Protein AF-A0A2N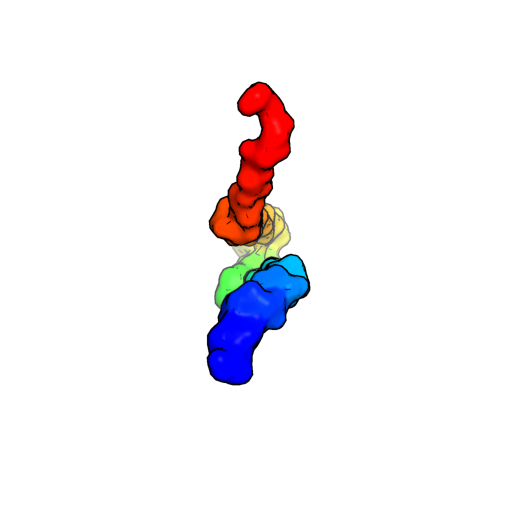1PVQ5-F1 (afdb_monomer)

Structure (mmCIF, N/CA/C/O backbone):
data_AF-A0A2N1PVQ5-F1
#
_entry.id   AF-A0A2N1PVQ5-F1
#
loop_
_atom_site.group_PDB
_atom_site.id
_atom_site.type_symbol
_atom_site.label_atom_id
_atom_site.label_alt_id
_atom_site.label_comp_id
_atom_site.label_asym_id
_atom_site.label_entity_id
_atom_site.label_seq_id
_atom_site.pdbx_PDB_ins_code
_atom_site.Cartn_x
_atom_site.Cartn_y
_atom_site.Cartn_z
_atom_site.occupancy
_atom_site.B_iso_or_equiv
_atom_site.auth_seq_id
_atom_site.auth_comp_id
_atom_site.auth_asym_id
_atom_site.auth_atom_id
_atom_site.pdbx_PDB_model_num
ATOM 1 N N . GLY A 1 1 ? -17.688 -10.290 30.235 1.00 86.44 1 GLY A N 1
ATOM 2 C CA . GLY A 1 1 ? -16.290 -10.329 30.746 1.00 86.44 1 GLY A CA 1
ATOM 3 C C . GLY A 1 1 ? -15.393 -9.361 29.976 1.00 86.44 1 GLY A C 1
ATOM 4 O O . GLY A 1 1 ? -15.878 -8.796 29.002 1.00 86.44 1 GLY A O 1
ATOM 5 N N . PRO A 1 2 ? -14.111 -9.174 30.353 1.00 86.00 2 PRO A N 1
ATOM 6 C CA . PRO A 1 2 ? -13.191 -8.230 29.691 1.00 86.00 2 PRO A CA 1
ATOM 7 C C . PRO A 1 2 ? -13.077 -8.448 28.175 1.00 86.00 2 PRO A C 1
ATOM 9 O O . PRO A 1 2 ? -13.042 -7.495 27.404 1.00 86.00 2 PRO A O 1
ATOM 12 N N . TRP A 1 3 ? -13.115 -9.717 27.755 1.00 88.38 3 TRP A N 1
ATOM 13 C CA . TRP A 1 3 ? -13.130 -10.134 26.353 1.00 88.38 3 TRP A CA 1
ATOM 14 C C . TRP A 1 3 ? -14.323 -9.572 25.571 1.00 88.38 3 TRP A C 1
ATOM 16 O O . TRP A 1 3 ? -14.152 -9.018 24.491 1.00 88.38 3 TRP A O 1
ATOM 26 N N . GLU A 1 4 ? -15.534 -9.640 26.125 1.00 87.19 4 GLU A N 1
ATOM 27 C CA . GLU A 1 4 ? -16.714 -9.090 25.452 1.00 87.19 4 GLU A CA 1
ATOM 28 C C . GLU A 1 4 ? -16.674 -7.565 25.354 1.00 87.19 4 GLU A C 1
ATOM 30 O O . GLU A 1 4 ? -17.071 -7.022 24.325 1.00 87.19 4 GLU A O 1
ATOM 35 N N . SER A 1 5 ? -16.169 -6.876 26.385 1.00 83.25 5 SER A N 1
ATOM 36 C CA . SER A 1 5 ? -15.998 -5.419 26.341 1.00 83.25 5 SER A CA 1
ATOM 37 C C . SER A 1 5 ? -14.974 -4.997 25.288 1.00 83.25 5 SER A C 1
ATOM 39 O O . SER A 1 5 ? -15.205 -4.014 24.591 1.00 83.25 5 SER A O 1
ATOM 41 N N . PHE A 1 6 ? -13.884 -5.748 25.103 1.00 82.75 6 PHE A N 1
ATOM 42 C CA . PHE A 1 6 ? -12.916 -5.474 24.039 1.00 82.75 6 PHE A CA 1
ATOM 43 C C . PHE A 1 6 ? -13.569 -5.521 22.650 1.00 82.75 6 PHE A C 1
ATOM 45 O O . PHE A 1 6 ? -13.472 -4.553 21.893 1.00 82.75 6 PHE A O 1
ATOM 52 N N . TRP A 1 7 ? -14.285 -6.608 22.343 1.00 85.94 7 TRP A N 1
ATOM 53 C CA . TRP A 1 7 ? -14.928 -6.789 21.038 1.00 85.94 7 TRP A CA 1
ATOM 54 C C . TRP A 1 7 ? -16.098 -5.831 20.800 1.00 85.94 7 TRP A C 1
ATOM 56 O O . TRP A 1 7 ? -16.294 -5.387 19.673 1.00 85.94 7 TRP A O 1
ATOM 66 N N . LYS A 1 8 ? -16.875 -5.497 21.836 1.00 80.00 8 LYS A N 1
ATOM 67 C CA . LYS A 1 8 ? -18.090 -4.675 21.691 1.00 80.00 8 LYS A CA 1
ATOM 68 C C . LYS A 1 8 ? -17.855 -3.172 21.840 1.00 80.00 8 LYS A C 1
ATOM 70 O O . LYS A 1 8 ? -18.659 -2.405 21.327 1.00 80.00 8 LYS A O 1
ATOM 75 N N . ILE A 1 9 ? -16.807 -2.744 22.545 1.00 80.62 9 ILE A N 1
ATOM 76 C CA . ILE A 1 9 ? -16.603 -1.331 22.911 1.00 80.62 9 ILE A CA 1
ATOM 77 C C . ILE A 1 9 ? -15.308 -0.808 22.295 1.00 80.62 9 ILE A C 1
ATOM 79 O O . ILE A 1 9 ? -15.326 0.130 21.499 1.00 80.62 9 ILE A O 1
ATOM 83 N N . THR A 1 10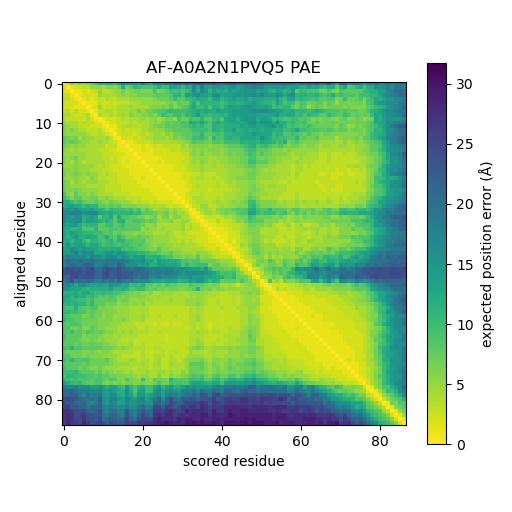 ? -14.176 -1.426 22.631 1.00 84.75 10 THR A N 1
ATOM 84 C CA . THR A 1 10 ? -12.863 -0.886 22.263 1.00 84.75 10 THR A CA 1
ATOM 85 C C . THR A 1 10 ? -12.592 -1.018 20.768 1.00 84.75 10 THR A C 1
ATOM 87 O O . THR A 1 10 ? -12.157 -0.063 20.129 1.00 84.75 10 THR A O 1
ATOM 90 N N . LEU A 1 11 ? -12.891 -2.179 20.186 1.00 83.19 11 LEU A N 1
ATOM 91 C CA . LEU A 1 11 ? -12.643 -2.454 18.771 1.00 83.19 11 LEU A CA 1
ATOM 92 C C . LEU A 1 11 ? -13.456 -1.540 17.829 1.00 83.19 11 LEU A C 1
ATOM 94 O O . LEU A 1 11 ? -12.841 -0.897 16.976 1.00 83.19 11 LEU A O 1
ATOM 98 N N . PRO A 1 12 ? -14.786 -1.371 17.995 1.00 80.88 12 PRO A N 1
ATOM 99 C CA . PRO A 1 12 ? -15.536 -0.397 17.203 1.00 80.88 12 PRO A CA 1
ATOM 100 C C . PRO A 1 12 ? -15.102 1.053 17.465 1.00 80.88 12 PRO A C 1
ATOM 102 O O . PRO A 1 12 ? -15.032 1.833 16.517 1.00 80.88 12 PRO A O 1
ATOM 105 N N . SER A 1 13 ? -14.719 1.413 18.699 1.00 82.81 13 SER A N 1
ATOM 106 C CA . SER A 1 13 ? -14.184 2.753 18.994 1.00 82.81 13 SER A CA 1
ATOM 107 C C . SER A 1 13 ? -12.859 3.045 18.276 1.00 82.81 13 SER A C 1
ATOM 109 O O . SER A 1 13 ? -12.581 4.202 17.966 1.00 82.81 13 SER A O 1
ATOM 111 N N . LEU A 1 14 ? -12.043 2.022 18.001 1.00 84.56 14 LEU A N 1
ATOM 112 C CA . LEU A 1 14 ? -10.771 2.141 17.278 1.00 84.56 14 LEU A CA 1
ATOM 113 C C . LEU A 1 14 ? -10.905 1.908 15.767 1.00 84.56 14 LEU A C 1
ATOM 115 O O . LEU A 1 14 ? -9.932 2.093 15.038 1.00 84.56 14 LEU A O 1
ATOM 119 N N . SER A 1 15 ? -12.090 1.545 15.269 1.00 81.25 15 SER A N 1
ATOM 120 C CA . SER A 1 15 ? -12.300 1.166 13.866 1.00 81.25 15 SER A CA 1
ATOM 121 C C . SER A 1 15 ? -11.827 2.232 12.870 1.00 81.25 15 SER A C 1
ATOM 123 O O . SER A 1 15 ? -11.284 1.884 11.825 1.00 81.25 15 SER A O 1
ATOM 125 N N . SER A 1 16 ? -11.994 3.521 13.190 1.00 83.06 16 SER A N 1
ATOM 126 C CA . SER A 1 16 ? -11.523 4.629 12.342 1.00 83.06 16 SER A CA 1
ATOM 127 C C . SER A 1 16 ? -9.991 4.674 12.247 1.00 83.06 16 SER A C 1
ATOM 129 O O . SER A 1 16 ? -9.430 4.813 11.161 1.00 83.06 16 SER A O 1
ATOM 131 N N . LEU A 1 17 ? -9.296 4.465 13.371 1.00 87.12 17 LEU A N 1
ATOM 132 C CA . LEU A 1 17 ? -7.833 4.397 13.401 1.00 87.12 17 LEU A CA 1
ATOM 133 C C . LEU A 1 17 ? -7.316 3.162 12.665 1.00 87.12 17 LEU A C 1
ATOM 135 O O . LEU A 1 17 ? -6.364 3.266 11.895 1.00 87.12 17 LEU A O 1
ATOM 139 N N . VAL A 1 18 ? -7.946 2.002 12.868 1.00 86.25 18 VAL A N 1
ATOM 140 C CA . VAL A 1 18 ? -7.579 0.763 12.168 1.00 86.25 18 VAL A CA 1
ATOM 141 C C . VAL A 1 18 ? -7.729 0.941 10.659 1.00 86.25 18 VAL A C 1
ATOM 143 O O . VAL A 1 18 ? -6.825 0.574 9.917 1.00 86.25 18 VAL A O 1
ATOM 146 N N . PHE A 1 19 ? -8.810 1.571 10.199 1.00 84.88 19 PHE A N 1
ATOM 147 C CA . PHE A 1 19 ? -9.043 1.821 8.778 1.00 84.88 19 PHE A CA 1
ATOM 148 C C . PHE A 1 19 ? -7.935 2.662 8.127 1.00 84.88 19 PHE A C 1
ATOM 150 O O . PHE A 1 19 ? -7.390 2.271 7.095 1.00 84.88 19 PHE A O 1
ATOM 157 N N . VAL A 1 20 ? -7.545 3.778 8.752 1.00 88.75 20 VAL A N 1
ATOM 158 C CA . VAL A 1 20 ? -6.455 4.625 8.238 1.00 88.75 20 VAL A CA 1
ATOM 159 C C . VAL A 1 20 ? -5.123 3.874 8.234 1.00 88.75 20 VAL A C 1
ATOM 161 O O . VAL A 1 20 ? -4.377 3.957 7.259 1.00 88.75 20 VAL A O 1
ATOM 164 N N . ASN A 1 21 ? -4.837 3.096 9.282 1.00 90.50 21 ASN A N 1
ATOM 165 C CA . ASN A 1 21 ? -3.629 2.272 9.339 1.00 90.50 21 ASN A CA 1
ATOM 166 C C . ASN A 1 21 ? -3.606 1.207 8.235 1.00 90.50 21 ASN A C 1
ATOM 168 O O . ASN A 1 21 ? -2.565 1.000 7.623 1.00 90.50 21 ASN A O 1
ATOM 172 N N . VAL A 1 22 ? -4.740 0.568 7.936 1.00 88.75 22 VAL A N 1
ATOM 173 C CA . VAL A 1 22 ? -4.852 -0.413 6.843 1.00 88.75 22 VAL A CA 1
ATOM 174 C C . VAL A 1 22 ? -4.608 0.238 5.480 1.00 88.75 22 VAL A C 1
ATOM 176 O O . VAL A 1 22 ? -3.878 -0.312 4.662 1.00 88.75 22 VAL A O 1
ATOM 179 N N . ILE A 1 23 ? -5.164 1.427 5.228 1.00 89.81 23 ILE A N 1
ATOM 180 C CA . ILE A 1 23 ? -4.865 2.178 3.997 1.00 89.81 23 ILE A CA 1
ATOM 181 C C . ILE A 1 23 ? -3.368 2.479 3.916 1.00 89.81 23 ILE A C 1
ATOM 183 O O . ILE A 1 23 ? -2.742 2.243 2.883 1.00 89.81 23 ILE A O 1
ATOM 187 N N . TYR A 1 24 ? -2.788 2.975 5.010 1.00 90.75 24 TYR A N 1
ATOM 188 C CA . TYR A 1 24 ? -1.374 3.320 5.069 1.00 90.75 24 TYR A CA 1
ATOM 189 C C . TYR A 1 24 ? -0.472 2.116 4.782 1.00 90.75 24 TYR A C 1
ATOM 191 O O . TYR A 1 24 ? 0.431 2.225 3.955 1.00 90.75 24 TYR A O 1
ATOM 199 N N . THR A 1 25 ? -0.727 0.959 5.399 1.00 91.25 25 THR A N 1
ATOM 200 C CA . THR A 1 25 ? 0.073 -0.248 5.153 1.00 91.25 25 THR A CA 1
ATOM 201 C C . THR A 1 25 ? -0.062 -0.725 3.713 1.00 91.25 25 THR A C 1
ATOM 203 O O . THR A 1 25 ? 0.944 -1.061 3.098 1.00 91.25 25 THR A O 1
ATOM 206 N N . VAL A 1 26 ? -1.260 -0.686 3.125 1.00 90.31 26 VAL A N 1
ATOM 207 C CA . VAL A 1 26 ? -1.464 -1.061 1.717 1.00 90.31 26 VAL A CA 1
ATOM 208 C C . VAL A 1 26 ? -0.683 -0.145 0.777 1.00 90.31 26 VAL A C 1
ATOM 210 O O . VAL A 1 26 ? -0.007 -0.640 -0.126 1.00 90.31 26 VAL A O 1
ATOM 213 N N . VAL A 1 27 ? -0.719 1.171 0.998 1.00 90.62 27 VAL A N 1
ATOM 214 C CA . VAL A 1 27 ? 0.066 2.132 0.205 1.00 90.62 27 VAL A CA 1
ATOM 215 C C . VAL A 1 27 ? 1.562 1.899 0.399 1.00 90.62 27 VAL A C 1
ATOM 217 O O . VAL A 1 27 ? 2.306 1.869 -0.581 1.00 90.62 27 VAL A O 1
ATOM 220 N N . LEU A 1 28 ? 2.007 1.688 1.638 1.00 90.62 28 LE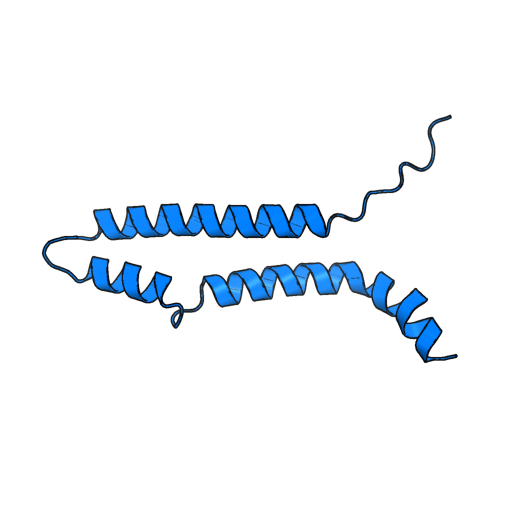U A N 1
ATOM 221 C CA . LEU A 1 28 ? 3.409 1.444 1.962 1.00 90.62 28 LEU A CA 1
ATOM 222 C C . LEU A 1 28 ? 3.938 0.184 1.270 1.00 90.62 28 LEU A C 1
ATOM 224 O O . LEU A 1 28 ? 4.974 0.249 0.618 1.00 90.62 28 LEU A O 1
ATOM 228 N N . LEU A 1 29 ? 3.214 -0.936 1.365 1.00 89.62 29 LEU A N 1
ATOM 229 C CA . LEU A 1 29 ? 3.590 -2.197 0.720 1.00 89.62 29 LEU A CA 1
ATOM 230 C C . LEU A 1 29 ? 3.539 -2.089 -0.809 1.00 89.62 29 LEU A C 1
ATOM 232 O O . LEU A 1 29 ? 4.403 -2.632 -1.494 1.00 89.62 29 LEU A O 1
ATOM 236 N N . SER A 1 30 ? 2.554 -1.369 -1.354 1.00 87.50 30 SER A N 1
ATOM 237 C CA . SER A 1 30 ? 2.453 -1.149 -2.801 1.00 87.50 30 SER A CA 1
ATOM 238 C C . SER A 1 30 ? 3.645 -0.341 -3.315 1.00 87.50 30 SER A C 1
ATOM 240 O O . SER A 1 30 ? 4.275 -0.720 -4.293 1.00 87.50 30 SER A O 1
ATOM 242 N N . THR A 1 31 ? 4.024 0.722 -2.607 1.00 85.81 31 THR A N 1
ATOM 243 C CA . THR A 1 31 ? 5.127 1.615 -3.006 1.00 85.81 31 THR A CA 1
ATOM 244 C C . THR A 1 31 ? 6.497 1.123 -2.528 1.00 85.81 31 THR A C 1
ATOM 246 O O . THR A 1 31 ? 7.496 1.831 -2.648 1.00 85.81 31 THR A O 1
ATOM 249 N N . PHE A 1 32 ? 6.564 -0.078 -1.956 1.00 88.44 32 PHE A N 1
ATOM 250 C CA . PHE A 1 32 ? 7.790 -0.602 -1.382 1.00 88.44 32 PHE A CA 1
ATOM 251 C C . PHE A 1 32 ? 8.815 -0.892 -2.481 1.00 88.44 32 PHE A C 1
ATOM 253 O O . PHE A 1 32 ? 8.504 -1.540 -3.479 1.00 88.44 32 PHE A O 1
ATOM 260 N N . SER A 1 33 ? 10.055 -0.435 -2.304 1.00 76.06 33 SER A N 1
ATOM 261 C CA . SER A 1 33 ? 11.082 -0.549 -3.349 1.00 76.06 33 SER A CA 1
ATOM 262 C C . SER A 1 33 ? 11.510 -1.995 -3.635 1.00 76.06 33 SER A C 1
ATOM 264 O O . SER A 1 33 ? 12.083 -2.249 -4.691 1.00 76.06 33 SER A O 1
ATOM 266 N N . GLU 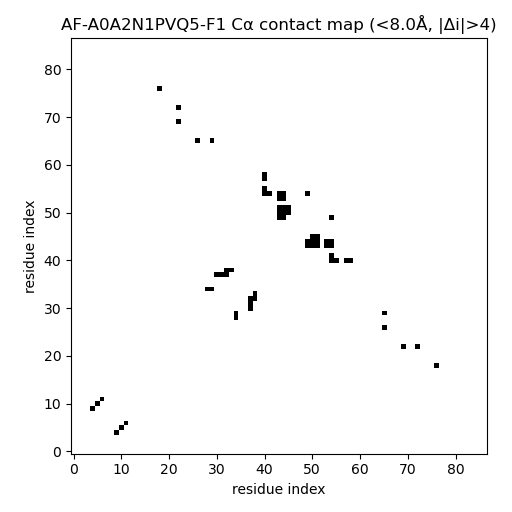A 1 34 ? 11.232 -2.938 -2.729 1.00 78.00 34 GLU A N 1
ATOM 267 C CA . GLU A 1 34 ? 11.459 -4.376 -2.948 1.00 78.00 34 GLU A CA 1
ATOM 268 C C . GLU A 1 34 ? 10.287 -5.060 -3.673 1.00 78.00 34 GLU A C 1
ATOM 270 O O . GLU A 1 34 ? 10.325 -6.260 -3.947 1.00 78.00 34 GLU A O 1
ATOM 275 N N . ASN A 1 35 ? 9.228 -4.319 -4.010 1.00 82.25 35 ASN A N 1
ATOM 276 C CA . ASN A 1 35 ? 8.133 -4.855 -4.800 1.00 82.25 35 ASN A CA 1
ATOM 277 C C . ASN A 1 35 ? 8.625 -5.157 -6.223 1.00 82.25 35 ASN A C 1
ATOM 279 O O . ASN A 1 35 ? 9.103 -4.271 -6.937 1.00 82.25 35 ASN A O 1
ATOM 283 N N . GLN A 1 36 ? 8.463 -6.410 -6.656 1.00 82.19 36 GLN A N 1
ATOM 284 C CA . GLN A 1 36 ? 8.900 -6.878 -7.974 1.00 82.19 36 GLN A CA 1
ATOM 285 C C . GLN A 1 36 ? 8.333 -6.032 -9.122 1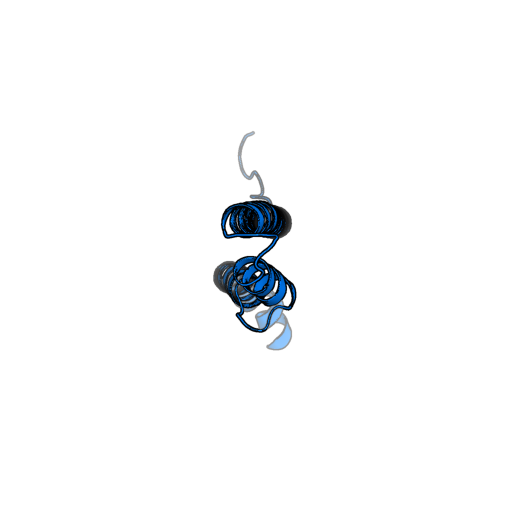.00 82.19 36 GLN A C 1
ATOM 287 O O . GLN A 1 36 ? 9.005 -5.860 -10.136 1.00 82.19 36 GLN A O 1
ATOM 292 N N . VAL A 1 37 ? 7.142 -5.448 -8.952 1.00 82.31 37 VAL A N 1
ATOM 293 C CA . VAL A 1 37 ? 6.527 -4.571 -9.960 1.00 82.31 37 VAL A CA 1
ATOM 294 C C . VAL A 1 37 ? 7.309 -3.264 -10.127 1.00 82.31 37 VAL A C 1
ATOM 296 O O . VAL A 1 37 ? 7.571 -2.839 -11.249 1.00 82.31 37 VAL A O 1
ATOM 299 N N . ILE A 1 38 ? 7.734 -2.643 -9.024 1.00 82.75 38 ILE A N 1
ATOM 300 C CA . ILE A 1 38 ? 8.519 -1.399 -9.037 1.00 82.75 38 ILE A CA 1
ATOM 301 C C . ILE A 1 38 ? 9.928 -1.655 -9.568 1.00 82.75 38 ILE A C 1
ATOM 303 O O . ILE A 1 38 ? 10.431 -0.877 -10.380 1.00 82.75 38 ILE A O 1
ATOM 307 N N . ILE A 1 39 ? 10.533 -2.778 -9.176 1.00 84.69 39 ILE A N 1
ATOM 308 C CA . ILE A 1 39 ? 11.832 -3.215 -9.696 1.00 84.69 39 ILE A CA 1
ATOM 309 C C . ILE A 1 39 ? 11.764 -3.401 -11.214 1.00 84.69 39 ILE A C 1
ATOM 311 O O . ILE A 1 39 ? 12.674 -2.979 -11.926 1.00 84.69 39 ILE A O 1
ATOM 315 N N . GLU A 1 40 ? 10.689 -3.995 -11.731 1.00 82.44 40 GLU A N 1
ATOM 316 C CA . GLU A 1 40 ? 10.524 -4.203 -13.168 1.00 82.44 40 GLU A CA 1
ATOM 317 C C . GLU A 1 40 ? 10.309 -2.877 -13.916 1.00 82.44 40 GLU A C 1
ATOM 319 O O . GLU A 1 40 ? 10.894 -2.672 -14.981 1.00 82.44 40 GLU A O 1
ATOM 324 N N . ILE A 1 41 ? 9.565 -1.925 -13.342 1.00 83.38 41 ILE A N 1
ATOM 325 C CA . ILE A 1 41 ? 9.426 -0.565 -13.892 1.00 83.38 41 ILE A CA 1
ATOM 326 C C . ILE A 1 41 ? 10.798 0.123 -13.988 1.00 83.38 41 ILE A C 1
ATOM 328 O O . ILE A 1 41 ? 11.154 0.652 -15.044 1.00 83.38 41 ILE A O 1
ATOM 332 N N . GLN A 1 42 ? 11.602 0.076 -12.921 1.00 80.38 42 GLN A N 1
ATOM 333 C CA . GLN A 1 42 ? 12.940 0.679 -12.889 1.00 80.38 42 GLN A CA 1
ATOM 334 C C . GLN A 1 42 ? 13.935 -0.034 -13.811 1.00 80.38 42 GLN A C 1
ATOM 336 O O . GLN A 1 42 ? 14.737 0.608 -14.486 1.00 80.38 42 GLN A O 1
ATOM 341 N N . ARG A 1 43 ? 13.871 -1.365 -13.896 1.00 79.50 43 ARG A N 1
ATOM 342 C CA . ARG A 1 43 ? 14.699 -2.144 -14.820 1.00 79.50 43 ARG A CA 1
ATOM 343 C C . ARG A 1 43 ? 14.384 -1.791 -16.268 1.00 79.50 43 ARG A C 1
ATOM 345 O O . AR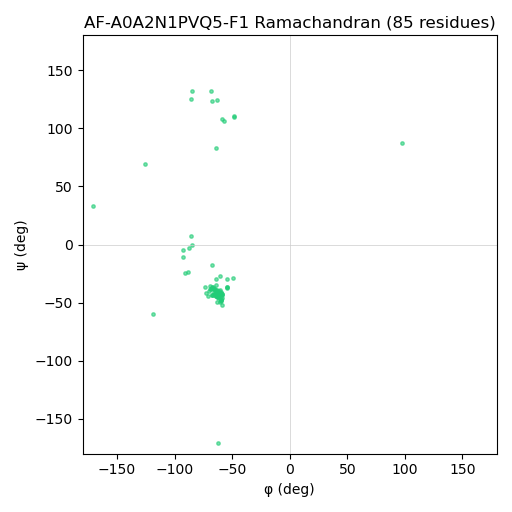G A 1 43 ? 15.307 -1.698 -17.074 1.00 79.50 43 ARG A O 1
ATOM 352 N N . ASN A 1 44 ? 13.109 -1.583 -16.595 1.00 77.44 44 ASN A N 1
ATOM 353 C CA . ASN A 1 44 ? 12.723 -1.136 -17.924 1.00 77.44 44 ASN A CA 1
ATOM 354 C C . ASN A 1 44 ? 13.243 0.282 -18.204 1.00 77.44 44 ASN A C 1
ATOM 356 O O . ASN A 1 44 ? 13.780 0.465 -19.285 1.00 77.44 44 ASN A O 1
ATOM 360 N N . MET A 1 45 ? 13.257 1.219 -17.238 1.00 74.75 45 MET A N 1
ATOM 361 C CA . MET A 1 45 ? 13.880 2.555 -17.421 1.00 74.75 45 MET A CA 1
ATOM 362 C C . MET A 1 45 ? 15.348 2.499 -17.865 1.00 74.75 45 MET A C 1
ATOM 364 O O . MET A 1 45 ? 15.785 3.343 -18.643 1.00 74.75 45 MET A O 1
ATOM 368 N N . LEU A 1 46 ? 16.110 1.527 -17.354 1.00 68.81 46 LEU A N 1
ATOM 369 C CA . LEU A 1 46 ? 17.550 1.391 -17.602 1.00 68.81 46 LEU A CA 1
ATOM 370 C C . LEU A 1 46 ? 17.874 0.587 -18.874 1.00 68.81 46 LEU A C 1
ATOM 372 O O . LEU A 1 46 ? 19.045 0.433 -19.224 1.00 68.81 46 LEU A O 1
ATOM 376 N N . ARG A 1 47 ? 16.863 0.051 -19.571 1.00 71.19 47 ARG A N 1
ATOM 377 C CA . ARG A 1 47 ? 17.060 -0.732 -20.796 1.00 71.19 47 ARG A CA 1
ATOM 378 C C . ARG A 1 47 ? 17.170 0.185 -22.025 1.00 71.19 47 ARG A C 1
ATOM 380 O O . ARG A 1 47 ? 16.280 1.003 -22.245 1.00 71.19 47 ARG A O 1
ATOM 387 N N . PRO A 1 48 ? 18.173 -0.016 -22.905 1.00 60.84 48 PRO A N 1
ATOM 388 C CA . PRO A 1 48 ? 18.374 0.824 -24.093 1.00 60.84 48 PRO A CA 1
ATOM 389 C C . PRO A 1 48 ? 17.199 0.826 -25.087 1.00 60.84 48 PRO A C 1
ATOM 391 O O . PRO A 1 48 ? 17.010 1.800 -25.805 1.00 60.84 48 PRO A O 1
ATOM 394 N N . ASN A 1 49 ? 16.410 -0.257 -25.133 1.00 62.34 49 ASN A N 1
ATOM 395 C CA . ASN A 1 49 ? 15.290 -0.420 -26.074 1.00 62.34 49 ASN A CA 1
ATOM 396 C C . ASN A 1 49 ? 13.952 0.130 -25.562 1.00 62.34 49 ASN A C 1
ATOM 398 O O . ASN A 1 49 ? 13.061 0.429 -26.351 1.00 62.34 49 ASN A O 1
ATOM 402 N N . THR A 1 50 ? 13.780 0.232 -24.248 1.00 64.94 50 THR A N 1
ATOM 403 C CA . THR A 1 50 ? 12.514 0.589 -23.600 1.00 64.94 50 THR A CA 1
ATOM 404 C C . THR A 1 50 ? 12.788 1.766 -22.684 1.00 64.94 50 THR A C 1
ATOM 406 O O . THR A 1 50 ? 12.828 1.611 -21.480 1.00 64.94 50 THR A O 1
ATOM 409 N N . GLY A 1 51 ? 13.069 2.939 -23.249 1.00 80.06 51 GLY A N 1
ATOM 410 C CA . GLY A 1 51 ? 13.452 4.110 -22.457 1.00 80.06 51 GLY A CA 1
ATOM 411 C C . GLY A 1 51 ? 12.373 4.592 -21.469 1.00 80.06 51 GLY A C 1
ATOM 412 O O . GLY A 1 51 ? 11.312 3.988 -21.295 1.00 80.06 51 GLY A O 1
ATOM 413 N N . TYR A 1 52 ? 12.611 5.760 -20.868 1.00 80.19 52 TYR A N 1
ATOM 414 C CA . TYR A 1 52 ? 11.756 6.369 -19.836 1.00 80.19 52 TYR A CA 1
ATOM 415 C C . TYR A 1 52 ? 10.253 6.444 -20.167 1.00 80.19 52 TYR A C 1
ATOM 417 O O . TYR A 1 52 ? 9.432 6.392 -19.253 1.00 80.19 52 TYR A O 1
ATOM 425 N N . GLY A 1 53 ? 9.874 6.531 -21.448 1.00 83.56 53 GLY A N 1
ATOM 426 C CA . GLY A 1 53 ? 8.469 6.583 -21.873 1.00 83.56 53 GLY A CA 1
ATOM 427 C C . GLY A 1 53 ? 7.683 5.290 -21.621 1.00 83.56 53 GLY A C 1
ATOM 428 O O . GLY A 1 53 ? 6.517 5.344 -21.243 1.00 83.56 53 GLY A O 1
ATOM 429 N N . VAL A 1 54 ? 8.314 4.121 -21.775 1.00 84.06 54 VAL A N 1
ATOM 430 C CA . VAL A 1 54 ? 7.652 2.832 -21.497 1.00 84.06 54 VAL A CA 1
ATOM 431 C C . VAL A 1 54 ? 7.493 2.643 -19.993 1.00 84.06 54 VAL A C 1
ATOM 433 O O . VAL A 1 54 ? 6.437 2.237 -19.513 1.00 84.06 54 VAL A O 1
ATOM 436 N N . ALA A 1 55 ? 8.523 3.003 -19.233 1.00 85.38 55 ALA A N 1
ATOM 437 C CA . ALA A 1 55 ? 8.489 2.888 -17.787 1.00 85.38 55 ALA A CA 1
ATOM 438 C C . ALA A 1 55 ? 7.479 3.838 -17.123 1.00 85.38 55 ALA A C 1
ATOM 440 O O . ALA A 1 55 ? 6.821 3.445 -16.162 1.00 85.38 55 ALA A O 1
ATOM 441 N N . SER A 1 56 ? 7.305 5.064 -17.634 1.00 87.06 56 SER A N 1
ATOM 442 C CA . SER A 1 56 ? 6.283 5.982 -17.116 1.00 87.06 56 SER A CA 1
ATOM 443 C C . SER A 1 56 ? 4.865 5.489 -17.418 1.00 87.06 56 SER A C 1
ATOM 445 O O . SER A 1 56 ? 3.999 5.576 -16.550 1.00 87.06 56 SER A O 1
ATOM 447 N N . ALA A 1 57 ? 4.629 4.891 -18.592 1.00 90.31 57 ALA A N 1
ATOM 448 C CA . ALA A 1 57 ? 3.354 4.250 -18.913 1.00 90.31 57 ALA A CA 1
ATOM 449 C C . ALA A 1 57 ? 3.049 3.076 -17.963 1.00 90.31 57 ALA A C 1
ATOM 451 O O . ALA A 1 57 ? 1.940 2.981 -17.435 1.00 90.31 57 ALA A O 1
ATOM 452 N N . MET A 1 58 ? 4.042 2.225 -17.675 1.00 88.12 58 MET A N 1
ATOM 453 C CA . MET A 1 58 ? 3.906 1.146 -16.688 1.00 88.12 58 MET A CA 1
ATOM 454 C C . MET A 1 58 ? 3.616 1.687 -15.278 1.00 88.12 58 MET A C 1
ATOM 456 O O . MET A 1 58 ? 2.764 1.138 -14.580 1.00 88.12 58 MET A O 1
ATOM 460 N N . ALA A 1 59 ? 4.260 2.788 -14.877 1.00 88.75 59 ALA A N 1
ATOM 461 C CA . ALA A 1 59 ? 4.004 3.440 -13.593 1.00 88.75 59 ALA A CA 1
ATOM 462 C C . ALA A 1 59 ? 2.570 3.991 -13.487 1.00 88.75 59 ALA A C 1
ATOM 464 O O . ALA A 1 59 ? 1.930 3.826 -12.451 1.00 88.75 59 ALA A O 1
ATOM 465 N N . TRP A 1 60 ? 2.030 4.583 -14.557 1.00 91.06 60 TRP A N 1
ATOM 466 C CA . TRP A 1 60 ? 0.641 5.058 -14.593 1.00 91.06 60 TRP A CA 1
ATOM 467 C C . TRP A 1 60 ? -0.380 3.922 -14.508 1.00 91.06 60 TRP A C 1
ATOM 469 O O . TRP A 1 60 ? -1.368 4.037 -13.782 1.00 91.06 60 TRP A O 1
ATOM 479 N N . ILE A 1 61 ? -0.137 2.806 -15.202 1.00 91.12 61 ILE A N 1
ATOM 480 C CA . ILE A 1 61 ? -0.990 1.613 -15.092 1.00 91.12 61 ILE A CA 1
ATOM 481 C C . ILE A 1 61 ? -0.950 1.079 -13.657 1.00 91.12 61 ILE A C 1
ATOM 483 O O . ILE A 1 61 ? -1.999 0.818 -13.068 1.00 91.12 61 ILE A O 1
ATOM 487 N N . TYR A 1 62 ? 0.243 0.981 -13.064 1.00 90.69 62 TYR A N 1
ATOM 488 C CA . TYR A 1 62 ? 0.400 0.558 -11.676 1.00 90.69 62 TYR A CA 1
ATOM 489 C C . TYR A 1 62 ? -0.336 1.487 -10.699 1.00 90.69 62 TYR A C 1
ATOM 491 O O . TYR A 1 62 ? -1.043 1.021 -9.808 1.00 90.69 62 TYR A O 1
ATOM 499 N N . PHE A 1 63 ? -0.259 2.800 -10.918 1.00 89.88 63 PHE A N 1
ATOM 500 C CA . PHE A 1 63 ? -0.978 3.796 -10.128 1.00 89.88 63 PHE A CA 1
ATOM 501 C C . PHE A 1 63 ? -2.503 3.599 -10.170 1.00 89.88 63 PHE A C 1
ATOM 503 O O . PHE A 1 63 ? -3.157 3.636 -9.128 1.00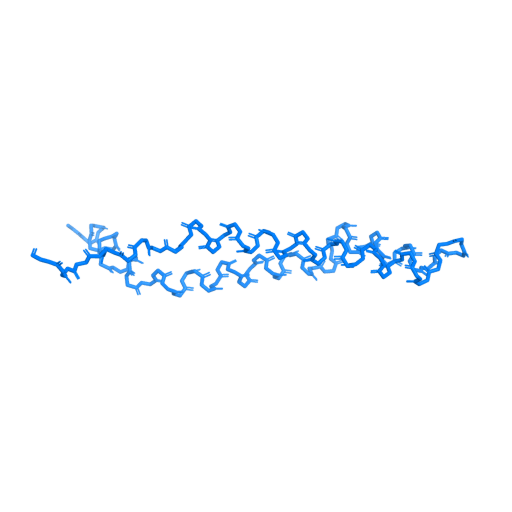 89.88 63 PHE A O 1
ATOM 510 N N . ILE A 1 64 ? -3.075 3.324 -11.348 1.00 94.44 64 ILE A N 1
ATOM 511 C CA . ILE A 1 64 ? -4.513 3.038 -11.495 1.00 94.44 64 ILE A CA 1
ATOM 512 C C . ILE A 1 64 ? -4.902 1.764 -10.737 1.00 94.44 64 ILE A C 1
ATOM 514 O O . ILE A 1 64 ? -5.939 1.739 -10.076 1.00 94.44 64 ILE A O 1
ATOM 518 N N . VAL A 1 65 ? -4.070 0.721 -10.788 1.00 91.94 65 VAL A N 1
ATOM 519 C CA . VAL A 1 65 ? -4.310 -0.530 -10.050 1.00 91.94 65 VAL A CA 1
ATOM 520 C C . VAL A 1 65 ? -4.326 -0.281 -8.539 1.00 91.94 65 VAL A C 1
ATOM 522 O O . VAL A 1 65 ? -5.249 -0.732 -7.858 1.00 91.94 65 VAL A O 1
ATOM 525 N N . VAL A 1 66 ? -3.365 0.487 -8.015 1.00 91.00 66 VAL A N 1
ATOM 526 C CA . VAL A 1 66 ? -3.321 0.859 -6.590 1.00 91.00 66 VAL A CA 1
ATOM 527 C C . VAL A 1 66 ? -4.545 1.695 -6.205 1.00 91.00 66 VAL A C 1
ATOM 529 O O . VAL A 1 66 ? -5.177 1.416 -5.186 1.00 91.00 66 VAL A O 1
ATOM 532 N N . MET A 1 67 ? -4.952 2.663 -7.035 1.00 91.25 67 MET A N 1
ATOM 533 C CA . MET A 1 67 ? -6.193 3.415 -6.813 1.00 91.25 67 MET A CA 1
ATOM 534 C C . MET A 1 67 ? -7.432 2.513 -6.802 1.00 91.25 67 MET A C 1
ATOM 536 O O . MET A 1 67 ? -8.302 2.689 -5.951 1.00 91.25 67 MET A O 1
ATOM 540 N N . GLY A 1 68 ? -7.512 1.525 -7.696 1.00 92.94 68 GLY A N 1
ATOM 541 C CA . GLY A 1 68 ? -8.595 0.540 -7.711 1.00 92.94 68 GLY A CA 1
ATOM 542 C C . GLY A 1 68 ? -8.641 -0.298 -6.431 1.00 92.94 68 GLY A C 1
ATOM 543 O O . GLY A 1 68 ? -9.712 -0.490 -5.855 1.00 92.94 68 GLY A O 1
ATOM 544 N N . MET A 1 69 ? -7.481 -0.734 -5.934 1.00 89.88 69 MET A N 1
ATOM 545 C CA . MET A 1 69 ? -7.366 -1.470 -4.672 1.00 89.88 69 MET A CA 1
ATOM 546 C C . MET A 1 69 ? -7.809 -0.619 -3.473 1.00 89.88 69 MET A C 1
ATOM 548 O O . MET A 1 69 ? -8.574 -1.093 -2.633 1.00 89.88 69 MET A O 1
ATOM 552 N N . LEU A 1 70 ? -7.406 0.653 -3.415 1.00 90.69 70 LEU A N 1
ATOM 553 C CA . LEU A 1 70 ? -7.869 1.594 -2.390 1.00 90.69 70 LEU A CA 1
ATOM 554 C C . LEU A 1 70 ? -9.377 1.861 -2.493 1.00 90.69 70 LEU A C 1
ATOM 556 O O . LEU A 1 70 ? -10.072 1.889 -1.477 1.00 90.69 70 LEU A O 1
ATOM 560 N N . GLY A 1 71 ? -9.910 1.996 -3.708 1.00 89.88 71 GLY A N 1
ATOM 561 C CA . GLY A 1 71 ? -11.346 2.114 -3.953 1.00 89.88 71 GLY A CA 1
ATOM 562 C C . GLY A 1 71 ? -12.121 0.905 -3.423 1.00 89.88 71 GLY A C 1
ATOM 563 O O . GLY A 1 71 ? -13.133 1.066 -2.747 1.00 89.88 71 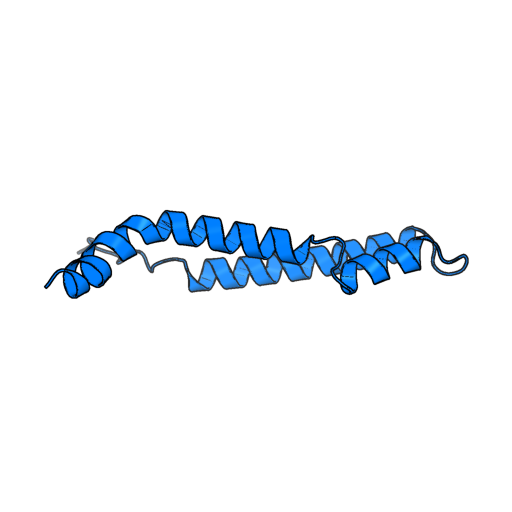GLY A O 1
ATOM 564 N N . LEU A 1 72 ? -11.608 -0.308 -3.637 1.00 89.44 72 LEU A N 1
ATOM 565 C CA . LEU A 1 72 ? -12.222 -1.532 -3.121 1.00 89.44 72 LEU A CA 1
ATOM 566 C C . LEU A 1 72 ? -12.178 -1.602 -1.587 1.00 89.44 72 LEU A C 1
ATOM 568 O O . LEU A 1 72 ? -13.176 -1.944 -0.954 1.00 89.44 72 LEU A O 1
ATOM 572 N N . LEU A 1 73 ? -11.041 -1.247 -0.982 1.00 87.44 73 LEU A N 1
ATOM 573 C CA . LEU A 1 73 ? -10.876 -1.237 0.474 1.00 87.44 73 LEU A CA 1
ATOM 574 C C . LEU A 1 73 ? -11.791 -0.217 1.142 1.00 87.44 73 LEU A C 1
ATOM 576 O O . LEU A 1 73 ? -12.445 -0.537 2.131 1.00 87.44 73 LEU A O 1
ATOM 580 N N . THR A 1 74 ? -11.873 0.992 0.586 1.00 84.88 74 THR A N 1
ATOM 581 C CA . THR A 1 74 ? -12.780 2.030 1.084 1.00 84.88 74 THR A CA 1
ATOM 582 C C . THR A 1 74 ? -14.236 1.588 0.939 1.00 84.88 74 THR A C 1
ATOM 584 O O . THR A 1 74 ? -14.987 1.703 1.899 1.00 84.88 74 THR A O 1
ATOM 587 N N . LEU A 1 75 ? -14.634 0.984 -0.185 1.00 85.50 75 LEU A N 1
ATOM 588 C CA . LEU A 1 75 ? -15.992 0.462 -0.376 1.00 85.50 75 LEU A CA 1
ATOM 589 C C . LEU A 1 75 ? -16.366 -0.632 0.640 1.00 85.50 75 LEU A C 1
ATOM 591 O O . LEU A 1 75 ? -17.497 -0.657 1.121 1.00 85.50 75 LEU A O 1
ATOM 595 N N . LEU A 1 76 ? -15.427 -1.517 0.981 1.00 82.31 76 LEU A N 1
ATOM 596 C CA . LEU A 1 76 ? -15.646 -2.601 1.942 1.00 82.31 76 LEU A CA 1
ATOM 597 C C . LEU A 1 76 ? -15.708 -2.086 3.389 1.00 82.31 76 LEU A C 1
ATOM 599 O O . LEU A 1 76 ? -16.502 -2.583 4.186 1.00 82.31 76 LEU A O 1
ATOM 603 N N . PHE A 1 77 ? -14.892 -1.084 3.722 1.00 75.50 77 PHE A N 1
ATOM 604 C CA . PHE A 1 77 ? -14.786 -0.538 5.074 1.00 75.50 77 PHE A CA 1
ATOM 605 C C . PHE A 1 77 ? -15.690 0.654 5.363 1.00 75.50 77 PHE A C 1
ATOM 607 O O . PHE A 1 77 ? -15.787 1.004 6.536 1.00 75.50 77 PHE A O 1
ATOM 614 N N . ILE A 1 78 ? -16.345 1.282 4.375 1.00 68.62 78 ILE A N 1
ATOM 615 C CA . ILE A 1 78 ? -17.375 2.290 4.654 1.00 68.62 78 ILE A CA 1
ATOM 616 C C . ILE A 1 78 ? -18.453 1.588 5.490 1.00 68.62 78 ILE A C 1
ATOM 618 O O . ILE A 1 78 ? -19.208 0.767 4.955 1.00 68.62 78 ILE A O 1
ATOM 622 N N . PRO A 1 79 ? -18.562 1.890 6.799 1.00 59.16 79 PRO A N 1
ATOM 623 C CA . PRO A 1 79 ? -19.682 1.389 7.559 1.00 59.16 79 PRO A CA 1
ATOM 624 C C . PRO A 1 79 ? -20.901 2.031 6.914 1.00 59.16 79 PRO A C 1
ATOM 626 O O . PRO A 1 79 ? -20.943 3.256 6.751 1.00 59.16 79 PRO A O 1
ATOM 629 N N . LYS A 1 80 ? -21.874 1.218 6.483 1.00 55.69 80 LYS A N 1
ATOM 630 C CA . LYS A 1 80 ? -23.177 1.739 6.068 1.00 55.69 80 LYS A CA 1
ATOM 631 C C . LYS A 1 80 ? -23.608 2.691 7.176 1.00 55.69 80 LYS A C 1
ATOM 633 O O . LYS A 1 80 ? -23.890 2.232 8.280 1.00 55.69 80 LYS A O 1
ATOM 638 N N . LYS A 1 81 ? -23.614 4.005 6.918 1.00 51.91 81 LYS A N 1
ATOM 639 C CA . LYS A 1 81 ? -24.310 4.929 7.806 1.00 51.91 81 LYS A CA 1
ATOM 640 C C . LYS A 1 81 ? -25.737 4.406 7.830 1.00 51.91 81 LYS A C 1
ATOM 642 O O . LYS A 1 81 ? -26.431 4.488 6.815 1.00 51.91 81 LYS A O 1
ATOM 647 N N . GLN A 1 82 ? -26.120 3.784 8.942 1.00 50.00 82 GLN A N 1
ATOM 648 C CA . GLN A 1 82 ? -27.504 3.493 9.259 1.00 50.00 82 GLN A CA 1
ATOM 649 C C . GLN A 1 82 ? -28.228 4.817 9.020 1.00 50.00 82 GLN A C 1
ATOM 651 O O . GLN A 1 82 ? -27.943 5.814 9.684 1.00 50.00 82 GLN A O 1
ATOM 656 N N . LYS A 1 83 ? -29.062 4.863 7.977 1.00 43.94 83 LYS A N 1
ATOM 657 C CA . LYS A 1 83 ? -30.024 5.941 7.774 1.00 43.94 83 LYS A CA 1
ATOM 658 C C . LYS A 1 83 ? -30.995 5.849 8.947 1.00 43.94 83 LYS A C 1
ATOM 660 O O . LYS A 1 83 ? -32.030 5.206 8.837 1.00 43.94 83 LYS A O 1
ATOM 665 N N . GLU A 1 84 ? -30.628 6.416 10.084 1.00 53.53 84 GLU A N 1
ATOM 666 C CA . GLU A 1 84 ? -31.579 6.715 11.139 1.00 53.53 84 GLU A CA 1
ATOM 667 C C . GLU A 1 84 ? -32.208 8.073 10.849 1.00 53.53 84 GLU A C 1
ATOM 669 O O . GLU A 1 84 ? -31.513 9.074 10.681 1.00 53.53 84 GLU A O 1
ATOM 674 N N . GLY A 1 85 ? -33.539 8.070 10.801 1.00 43.81 85 GLY A N 1
ATOM 675 C CA . GLY A 1 85 ? -34.355 9.261 10.994 1.00 43.81 85 GLY A CA 1
ATOM 676 C C . GLY A 1 85 ? -34.816 9.936 9.712 1.00 43.81 85 GLY A C 1
ATOM 677 O O . GLY A 1 85 ? -34.202 10.889 9.244 1.00 43.81 85 GLY A O 1
ATOM 678 N N . GLY A 1 86 ? -35.953 9.488 9.181 1.00 51.38 86 GLY A N 1
ATOM 679 C CA . GLY A 1 86 ? -36.630 10.211 8.111 1.00 51.38 86 GLY A CA 1
ATOM 680 C C . GLY A 1 86 ? -38.017 9.706 7.736 1.00 51.38 86 GLY A C 1
ATOM 681 O O . GLY A 1 86 ? -38.328 9.768 6.549 1.00 51.38 86 GLY A O 1
ATOM 682 N N . ARG A 1 87 ? -38.795 9.180 8.697 1.00 41.78 87 ARG A N 1
ATOM 683 C CA . ARG A 1 87 ? -40.269 9.237 8.802 1.00 41.78 87 ARG A CA 1
ATOM 684 C C . ARG A 1 87 ? -40.768 8.387 9.963 1.00 41.78 87 ARG A C 1
ATOM 686 O O . ARG A 1 87 ? -40.316 7.228 10.055 1.00 41.78 87 ARG A O 1
#

pLDDT: mean 80.73, std 12.39, range [41.78, 94.44]

Sequence (87 aa):
GPWESFWKITLPSLSSLVFVNVIYTVVLLSTFSENQVIIEIQRNMLRPNTGYGVASAMAWIYFIVVMGMLGLLTLLFIPKKQKEGGR

Foldseek 3Di:
DVVVCCVPPVCVVCLVVVLVVVLVVLVCVLPPCPPPLNVVLVVLCPDPVRHPVNSVVSVVVSVVVSVVVVVVSCVVSPDPPPPPDDD

Radius of gyration: 20.15 Å; Cα contacts (8 Å, |Δi|>4): 33; chains: 1; bounding box: 59×20×57 Å

Mean predicted aligned error: 8.9 Å

Solvent-accessible surface area (backbone atoms only — not comparable to full-atom values): 5080 Å² total; per-residue (Å²): 105,73,68,56,48,41,65,70,48,52,47,65,72,40,43,68,61,51,51,54,50,52,53,48,51,53,53,49,58,67,70,30,79,84,30,68,68,54,45,50,34,53,53,35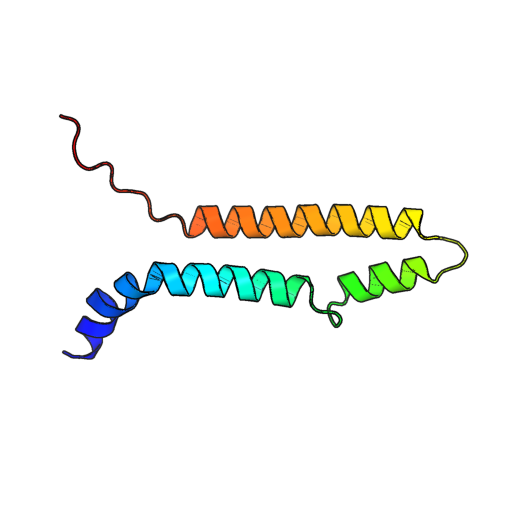,38,73,32,93,90,39,38,59,70,57,24,51,53,51,49,52,54,50,50,52,53,53,50,51,52,51,54,50,51,50,65,70,64,54,72,78,76,76,86,74,84,90,130

Secondary structure (DSSP, 8-state):
-HHHHIIIIIHHHHHHHHHHHHHHHHHHHHT-TT-HHHHHHHHHHT-TTS-HHHHHHHHHHHHHHHHHHHHHHHHHHS---------